Protein 8OXD (pdb70)

Secondary structure (DSSP, 8-state):
--GGGEEE--SS-BTTEEEEEESSSS-B-HHHHHHHHHHTT-EEPPHHHHHHHHHTT---SS-EEETTTEEEEEESS-BTTBSTT--EEEEE---TTS-BEEEEE-TT--SSBTTB---

Foldseek 3Di:
DDQVQKDWDDPWDALQKTKMFGNDPFTAFQVRLQVNQVVVVWGFAALVSLQNSVVVVDFDQWWADHPVQWTWGAADAFDCSRLNGDHGTDTDHDPSRHGTITMTGGPPDDDRINVDDDD

Structure (mmCIF, N/CA/C/O backbone):
data_8OXD
#
_entry.id   8OXD
#
_cell.length_a   39.590
_cell.length_b   53.260
_cell.length_c   53.740
_cell.angle_alpha   90.000
_cell.angle_beta   90.000
_cell.angle_gamma   90.000
#
_symmetry.space_group_name_H-M   'P 21 21 21'
#
loop_
_entity.id
_entity.type
_entity.pdbx_description
1 polymer 'Lymphatic vessel endothelial hyaluronic acid receptor 1'
2 branched '2-acetamido-2-deoxy-beta-D-glucopyranose-(1-4)-beta-D-glucopyranuronic acid-(1-3)-2-acetamido-2-deoxy-beta-D-glucopyranose-(1-4)-beta-D-glucopyranuronic acid-(1-3)-2-acetamido-2-deoxy-beta-D-glucopyranose-(1-4)-beta-D-glucopyranuronic acid'
3 non-polymer 2-acetamido-2-deoxy-beta-D-glucopyranose
4 water water
#
loop_
_atom_site.group_PDB
_atom_site.id
_atom_site.type_symbol
_atom_site.label_atom_id
_atom_site.label_alt_id
_atom_site.label_comp_id
_atom_site.label_asym_id
_atom_site.label_entity_id
_atom_site.label_seq_id
_atom_site.pdbx_PDB_ins_code
_atom_site.Cartn_x
_atom_site.Cartn_y
_atom_site.Cartn_z
_atom_site.occupancy
_atom_site.B_iso_or_equiv
_atom_site.auth_seq_id
_atom_site.auth_comp_id
_atom_site.auth_asym_id
_atom_site.auth_atom_id
_atom_site.pdbx_PDB_model_num
ATOM 1 N N . LEU A 1 25 ? -7.22600 1.81400 -15.52400 1.000 39.19698 25 LEU A N 1
ATOM 2 C CA . LEU A 1 25 ? -6.88700 2.26700 -14.18100 1.000 37.75287 25 LEU A CA 1
ATOM 3 C C . LEU A 1 25 ? -6.73400 3.78200 -14.15800 1.000 38.87107 25 LEU A C 1
ATOM 4 O O . LEU A 1 25 ? -6.06200 4.36200 -15.01300 1.000 39.66822 25 LEU A O 1
ATOM 9 N N . ARG A 1 26 ? -7.36600 4.42200 -13.18000 1.000 39.79324 26 ARG A N 1
ATOM 10 C CA . ARG A 1 26 ? -7.32400 5.86800 -13.02700 1.000 41.04053 26 ARG A CA 1
ATOM 11 C C . ARG A 1 26 ? -6.52500 6.22500 -11.78400 1.000 39.49811 26 ARG A C 1
ATOM 12 O O . ARG A 1 26 ? -6.57600 5.51400 -10.77500 1.000 38.29484 26 ARG A O 1
ATOM 20 N N . ALA A 1 27 ? -5.78600 7.33100 -11.86600 1.000 39.62951 27 ALA A N 1
ATOM 21 C CA . ALA A 1 27 ? -4.95200 7.74800 -10.74500 1.000 38.71277 27 ALA A CA 1
ATOM 22 C C . ALA A 1 27 ? -5.78100 7.97900 -9.48800 1.000 37.65765 27 ALA A C 1
ATOM 23 O O . ALA A 1 27 ? -5.34100 7.65800 -8.37700 1.000 35.50167 27 ALA A O 1
ATOM 25 N N . GLU A 1 28 ? -6.98900 8.52500 -9.64000 1.000 38.62943 28 GLU A N 1
ATOM 26 C CA . GLU A 1 28 ? -7.79200 8.84700 -8.46500 1.000 39.61144 28 GLU A CA 1
ATOM 27 C C . GLU A 1 28 ? -8.24400 7.61800 -7.68400 1.000 35.34342 28 GLU A C 1
ATOM 28 O O . GLU A 1 28 ? -8.70300 7.75200 -6.54500 1.000 33.46627 28 GLU A O 1
ATOM 34 N N . GLU A 1 29 ? -8.11000 6.42500 -8.24200 1.000 32.20695 29 GLU A N 1
ATOM 35 C CA . GLU A 1 29 ? -8.50800 5.23800 -7.50700 1.000 32.64213 29 GLU A CA 1
ATOM 36 C C . GLU A 1 29 ? -7.36000 4.59400 -6.74800 1.000 27.67875 29 GLU A C 1
ATOM 37 O O . GLU A 1 29 ? -7.51900 3.48800 -6.22300 1.000 26.50198 29 GLU A O 1
ATOM 43 N N . LEU A 1 30 ? -6.23200 5.29100 -6.63000 1.000 24.12379 30 LEU A N 1
ATOM 44 C CA . LEU A 1 30 ? -5.04600 4.80100 -5.94600 1.000 22.78388 30 LEU A CA 1
ATOM 45 C C . LEU A 1 30 ? -4.92600 5.36700 -4.53800 1.000 22.42331 30 LEU A C 1
ATOM 46 O O . LEU A 1 30 ? -5.31600 6.50400 -4.26600 1.000 24.19462 30 LEU A O 1
ATOM 51 N N . SER A 1 31 ? -4.36000 4.56800 -3.64600 1.000 22.48227 31 SER A N 1
ATOM 52 C CA . SER A 1 31 ? -4.01000 5.01700 -2.31200 1.000 23.56085 31 SER A CA 1
ATOM 53 C C . SER A 1 31 ? -2.50400 4.88500 -2.16600 1.000 22.75908 31 SER A C 1
ATOM 54 O O . SER A 1 31 ? -1.94400 3.83300 -2.47000 1.000 22.24975 31 SER A O 1
ATOM 57 N N . ILE A 1 32 ? -1.84600 5.94200 -1.71000 1.000 22.17286 32 ILE A N 1
ATOM 58 C CA . ILE A 1 32 ? -0.42300 5.90100 -1.38500 1.000 23.54358 32 ILE A CA 1
ATOM 59 C C . ILE A 1 32 ? -0.28300 5.62500 0.10100 1.000 24.11469 32 ILE A C 1
ATOM 60 O O . ILE A 1 32 ? -0.73600 6.41300 0.93600 1.000 26.58357 32 ILE A O 1
ATOM 65 N N . GLN A 1 33 ? 0.35000 4.51200 0.45200 1.000 26.00929 33 GLN A N 1
ATOM 66 C CA . GLN A 1 33 ? 0.15500 4.02000 1.79500 1.000 30.63403 33 GLN A CA 1
ATOM 67 C C . GLN A 1 33 ? 1.44700 4.18200 2.60900 1.000 29.62200 33 GLN A C 1
ATOM 68 O O . GLN A 1 33 ? 1.45000 3.94100 3.82100 1.000 31.13746 33 GLN A O 1
ATOM 74 N N . VAL A 1 34 ? 2.51100 4.69500 1.97600 1.000 26.82114 34 VAL A N 1
ATOM 75 C CA . VAL A 1 34 ? 3.74400 5.12000 2.64700 1.000 26.79478 34 VAL A CA 1
ATOM 76 C C . VAL A 1 34 ? 4.07500 6.53000 2.17300 1.000 28.57224 34 VAL A C 1
ATOM 77 O O . VAL A 1 34 ? 4.46000 6.72800 1.01100 1.000 27.87832 34 VAL A O 1
ATOM 81 N N . SER A 1 35 ? 3.95900 7.50300 3.07300 1.000 29.47836 35 SER A N 1
ATOM 82 C CA . SER A 1 35 ? 4.26500 8.88500 2.73000 1.000 31.83438 35 SER A CA 1
ATOM 83 C C . SER A 1 35 ? 5.74100 9.21900 2.88100 1.000 31.59228 35 SER A C 1
ATOM 84 O O . SER A 1 35 ? 6.25500 10.06500 2.14000 1.000 33.31074 35 SER A O 1
ATOM 87 N N . CYS A 1 36 ? 6.43300 8.58800 3.82400 1.000 28.77697 36 CYS A N 1
ATOM 88 C CA . CYS A 1 36 ? 7.85900 8.81400 4.03300 1.000 28.30829 36 CYS A CA 1
ATOM 89 C C . CYS A 1 36 ? 8.57000 7.64600 3.36900 1.000 26.29984 36 CYS A C 1
ATOM 90 O O . CYS A 1 36 ? 8.69100 6.56400 3.95000 1.000 27.44668 36 CYS A O 1
ATOM 93 N N . ARG A 1 37 ? 9.03200 7.86600 2.14400 1.000 23.70215 37 ARG A N 1
ATOM 94 C CA . ARG A 1 37 ? 9.62600 6.79000 1.36700 1.000 22.57276 37 ARG A CA 1
ATOM 95 C C . ARG A 1 37 ? 10.98800 6.41200 1.92700 1.000 20.50399 37 ARG A C 1
ATOM 96 O O . ARG A 1 37 ? 11.78500 7.28000 2.31400 1.000 21.24219 37 ARG A O 1
ATOM 104 N N . ILE A 1 38 ? 11.23200 5.09800 1.98200 1.000 20.35508 38 ILE A N 1
ATOM 105 C CA . ILE A 1 38 ? 12.45600 4.53100 2.53800 1.000 18.65302 38 ILE A CA 1
ATOM 106 C C . ILE A 1 38 ? 13.28900 4.00000 1.37900 1.000 17.92090 38 ILE A C 1
ATOM 107 O O . ILE A 1 38 ? 12.84800 3.10300 0.65000 1.000 19.10560 38 ILE A O 1
ATOM 112 N N . MET A 1 39 ? 14.50200 4.53000 1.21900 1.000 19.55677 39 MET A N 1
ATOM 113 C CA . MET A 1 39 ? 15.28000 4.21700 0.02100 1.000 20.23713 39 MET A CA 1
ATOM 114 C C . MET A 1 39 ? 14.46700 4.25700 -1.25900 1.000 19.81491 39 MET A C 1
ATOM 115 O O . MET A 1 39 ? 14.58400 3.38100 -2.11500 1.000 19.44588 39 MET A O 1
ATOM 120 N N . GLY A 1 40 ? 13.65400 5.30200 -1.40600 1.000 19.13299 40 GLY A N 1
ATOM 121 C CA . GLY A 1 40 ? 12.88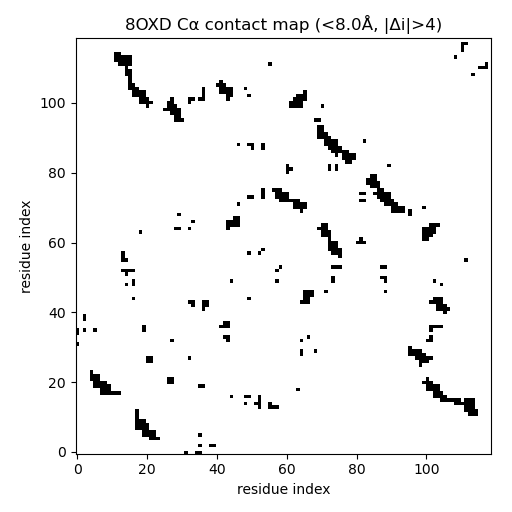400 5.50000 -2.61100 1.000 19.24628 40 GLY A CA 1
ATOM 122 C C . GLY A 1 40 ? 11.60400 4.69800 -2.72200 1.000 18.71481 40 GLY A C 1
ATOM 123 O O . GLY A 1 40 ? 10.89600 4.83900 -3.72600 1.000 20.26020 40 GLY A O 1
ATOM 124 N N . ILE A 1 41 ? 11.28000 3.85900 -1.74100 1.000 17.45887 41 ILE A N 1
ATOM 125 C CA . ILE A 1 41 ? 10.20400 2.88300 -1.88400 1.000 16.91572 41 ILE A CA 1
ATOM 126 C C . ILE A 1 41 ? 8.93200 3.37800 -1.21400 1.000 16.68504 41 ILE A C 1
ATOM 127 O O . ILE A 1 41 ? 8.95400 3.85100 -0.07000 1.000 17.14848 41 ILE A O 1
ATOM 132 N N . THR A 1 42 ? 7.81100 3.21200 -1.90600 1.000 16.18495 42 THR A N 1
ATOM 133 C CA . THR A 1 42 ? 6.49100 3.38200 -1.31300 1.000 16.79890 42 THR A CA 1
ATOM 134 C C . THR A 1 42 ? 5.65100 2.15000 -1.63600 1.000 17.90299 42 THR A C 1
ATOM 135 O O . THR A 1 42 ? 6.03800 1.30900 -2.44600 1.000 18.77106 42 THR A O 1
ATOM 139 N N . LEU A 1 43 ? 4.53100 2.03300 -0.93900 1.000 16.88289 43 LEU A N 1
ATOM 140 C CA . LEU A 1 43 ? 3.55100 0.98800 -1.18400 1.000 16.74515 43 LEU A CA 1
ATOM 141 C C . LEU A 1 43 ? 2.27500 1.66800 -1.65700 1.000 16.15153 43 LEU A C 1
ATOM 142 O O . LEU A 1 43 ? 1.79200 2.59700 -1.00600 1.000 17.16657 43 LEU A O 1
ATOM 147 N N . VAL A 1 44 ? 1.75800 1.22700 -2.80200 1.000 15.81670 44 VAL A N 1
ATOM 148 C CA . VAL A 1 44 ? 0.56700 1.78800 -3.41900 1.000 16.38018 44 VAL A CA 1
ATOM 149 C C . VAL A 1 44 ? -0.47600 0.69300 -3.51700 1.000 17.14934 44 VAL A C 1
ATOM 150 O O . VAL A 1 44 ? -0.16800 -0.46600 -3.82400 1.000 15.95510 44 VAL A O 1
ATOM 154 N N . SER A 1 45 ? -1.71300 1.06300 -3.23400 1.000 18.05636 45 SER A N 1
ATOM 155 C CA . SER A 1 45 ? -2.81300 0.11400 -3.27500 1.000 20.12777 45 SER A CA 1
ATOM 156 C C . SER A 1 45 ? -3.99500 0.83300 -3.88400 1.000 20.17440 45 SER A C 1
ATOM 157 O O . SER A 1 45 ? -3.94100 2.01700 -4.24800 1.000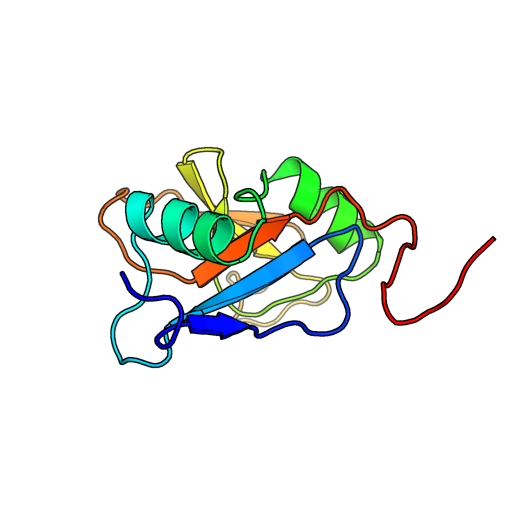 21.32293 45 SER A O 1
ATOM 160 N N . LYS A 1 46 ? -5.09500 0.09700 -3.93800 1.000 21.20276 46 LYS A N 1
ATOM 161 C CA . LYS A 1 46 ? -6.24100 0.64800 -4.60400 1.000 25.38369 46 LYS A CA 1
ATOM 162 C C . LYS A 1 46 ? -7.37300 0.88100 -3.60800 1.000 27.35645 46 LYS A C 1
ATOM 163 O O . LYS A 1 46 ? -7.54200 0.14100 -2.63600 1.000 25.42645 46 LYS A O 1
ATOM 169 N N . LYS A 1 47 ? -8.05800 2.02000 -3.76600 1.000 30.74662 47 LYS A N 1
ATOM 170 C CA . LYS A 1 47 ? -9.03000 2.39400 -2.74500 1.000 35.74461 47 LYS A CA 1
ATOM 171 C C . LYS A 1 47 ? -10.22200 1.45700 -2.73600 1.000 37.94810 47 LYS A C 1
ATOM 172 O O . LYS A 1 47 ? -10.93700 1.40700 -1.73500 1.000 41.94537 47 LYS A O 1
ATOM 178 N N . ALA A 1 48 ? -10.41400 0.68100 -3.80300 1.000 40.55194 48 ALA A N 1
ATOM 179 C CA . ALA A 1 48 ? -11.58300 -0.17700 -3.97000 1.000 43.96905 48 ALA A CA 1
ATOM 180 C C . ALA A 1 48 ? -11.39800 -1.52500 -3.27200 1.000 46.14818 48 ALA A C 1
ATOM 181 O O . ALA A 1 48 ? -10.42900 -1.76400 -2.54400 1.000 46.49789 48 ALA A O 1
ATOM 183 N N . ASN A 1 49 ? -12.34300 -2.43700 -3.50900 1.000 47.38525 49 ASN A N 1
ATOM 184 C CA . ASN A 1 49 ? -12.26600 -3.76700 -2.92400 1.000 49.45559 49 ASN A CA 1
ATOM 185 C C . ASN A 1 49 ? -11.41600 -4.73100 -3.74100 1.000 47.51338 49 ASN A C 1
ATOM 186 O O . ASN A 1 49 ? -10.96600 -5.74200 -3.19200 1.000 49.94527 49 ASN A O 1
ATOM 191 N N . GLN A 1 50 ? -11.16800 -4.45500 -5.02100 1.000 43.37408 50 GLN A N 1
ATOM 192 C CA . GLN A 1 50 ? -10.09500 -5.16900 -5.70700 1.000 40.05508 50 GLN A CA 1
ATOM 193 C C . GLN A 1 50 ? -8.79600 -4.39400 -5.81300 1.000 30.32880 50 GLN A C 1
ATOM 194 O O . GLN A 1 50 ? -8.78100 -3.17800 -6.01400 1.000 28.80333 50 GLN A O 1
ATOM 200 N N . GLN A 1 51 ? -7.70400 -5.14100 -5.70500 1.000 23.47701 51 GLN A N 1
ATOM 201 C CA . GLN A 1 51 ? -6.36400 -4.58500 -5.77500 1.000 19.12120 51 GLN A CA 1
ATOM 202 C C . GLN A 1 51 ? -5.79900 -4.74300 -7.17500 1.000 18.19787 51 GLN A C 1
ATOM 203 O O . GLN A 1 51 ? -6.55800 -4.73100 -8.14800 1.000 19.61308 51 GLN A O 1
ATOM 209 N N . LEU A 1 52 ? -4.48400 -4.84900 -7.29500 1.000 16.10164 52 LEU A N 1
ATOM 210 C CA . LEU A 1 52 ? -3.79600 -4.63400 -8.55900 1.000 15.37679 52 LEU A CA 1
ATOM 211 C C . LEU A 1 52 ? -3.17900 -5.93500 -9.04400 1.000 14.14513 52 LEU A C 1
ATOM 212 O O . LEU A 1 52 ? -2.37700 -6.53400 -8.33200 1.000 14.50522 52 LEU A O 1
ATOM 217 N N . ASN A 1 53 ? -3.52700 -6.34600 -10.26300 1.000 14.45909 53 ASN A N 1
ATOM 218 C CA . ASN A 1 53 ? -2.76300 -7.41500 -10.89800 1.000 14.68094 53 ASN A CA 1
ATOM 219 C C . ASN A 1 53 ? -1.41200 -6.86500 -11.35700 1.000 14.17141 53 ASN A C 1
ATOM 220 O O . ASN A 1 53 ? -1.11900 -5.68700 -11.17400 1.000 13.76263 53 ASN A O 1
ATOM 225 N N . PHE A 1 54 ? -0.55900 -7.70700 -11.93800 1.000 14.22906 54 PHE A N 1
ATOM 226 C CA . PHE A 1 54 ? 0.79900 -7.26700 -12.26300 1.000 14.07129 54 PHE A CA 1
ATOM 227 C C . PHE A 1 54 ? 0.79000 -6.07300 -13.21700 1.000 14.16945 54 PHE A C 1
ATOM 228 O O . PHE A 1 54 ? 1.53200 -5.09900 -13.02300 1.000 15.36244 54 PHE A O 1
ATOM 236 N N . THR A 1 55 ? -0.00700 -6.15800 -14.28300 1.000 16.30221 55 THR A N 1
ATOM 237 C CA . THR A 1 55 ? -0.08700 -5.08000 -15.26200 1.000 19.62600 55 THR A CA 1
ATOM 238 C C . THR A 1 55 ? -0.57600 -3.80800 -14.59500 1.000 17.61485 55 THR A C 1
ATOM 239 O O . THR A 1 55 ? -0.04000 -2.70900 -14.82700 1.000 16.69227 55 THR A O 1
ATOM 243 N N . GLU A 1 56 ? -1.61300 -3.93100 -13.77100 1.000 16.73659 56 GLU A N 1
ATOM 244 C CA . GLU A 1 56 ? -2.17200 -2.77300 -13.07900 1.000 16.54795 56 GLU A CA 1
ATOM 245 C C . GLU A 1 56 ? -1.18800 -2.18800 -12.07400 1.000 15.58643 56 GLU A C 1
ATOM 246 O O . GLU A 1 56 ? -1.17600 -0.96600 -11.86400 1.000 15.61080 56 GLU A O 1
ATOM 252 N N . ALA A 1 57 ? -0.37800 -3.02700 -11.42600 1.000 14.89135 57 ALA A N 1
ATOM 253 C CA . ALA A 1 57 ? 0.61000 -2.52400 -10.47600 1.000 13.89103 57 ALA A CA 1
ATOM 254 C C . ALA A 1 57 ? 1.63700 -1.65600 -11.18200 1.000 14.39427 57 ALA A C 1
ATOM 255 O O . ALA A 1 57 ? 1.99400 -0.57000 -10.69900 1.000 14.48291 57 ALA A O 1
ATOM 257 N N . LYS A 1 58 ? 2.11900 -2.10800 -12.34300 1.000 14.18001 58 LYS A N 1
ATOM 258 C CA . LYS A 1 58 ? 3.03700 -1.27500 -13.11100 1.000 14.53070 58 LYS A CA 1
ATOM 259 C C . LYS A 1 58 ? 2.36200 0.03800 -13.48700 1.000 15.47216 58 LYS A C 1
ATOM 260 O O . LYS A 1 58 ? 2.96700 1.11400 -13.36100 1.000 16.70314 58 LYS A O 1
ATOM 266 N N . GLU A 1 59 ? 1.10000 -0.02600 -13.91600 1.000 15.64100 59 GLU A N 1
ATOM 267 C CA . GLU A 1 59 ? 0.38100 1.18100 -14.31300 1.000 17.16914 59 GLU A CA 1
ATOM 268 C C . GLU A 1 59 ? 0.19200 2.11800 -13.13100 1.000 16.26625 59 GLU A C 1
ATOM 269 O O . GLU A 1 59 ? 0.32600 3.33700 -13.27400 1.000 16.63356 59 GLU A O 1
ATOM 275 N N . ALA A 1 60 ? -0.11400 1.57500 -11.95400 1.000 15.36878 60 ALA A N 1
ATOM 276 C CA . ALA A 1 60 ? -0.28400 2.42100 -10.77700 1.000 15.38454 60 ALA A CA 1
ATOM 277 C C . ALA A 1 60 ? 0.97500 3.22900 -10.50400 1.000 16.01366 60 ALA A C 1
ATOM 278 O O . ALA A 1 60 ? 0.91600 4.44100 -10.27500 1.000 16.90483 60 ALA A O 1
ATOM 280 N N . CYS A 1 61 ? 2.13600 2.57600 -10.51300 1.000 15.86981 61 CYS A N 1
ATOM 281 C CA . CYS A 1 61 ? 3.37000 3.32700 -10.29000 1.000 16.03415 61 CYS A CA 1
ATOM 282 C C . CYS A 1 61 ? 3.59700 4.33800 -11.40500 1.000 16.77445 61 CYS A C 1
ATOM 283 O O . CYS A 1 61 ? 3.90000 5.50200 -11.13900 1.000 16.32077 61 CYS A O 1
ATOM 286 N N . ARG A 1 62 ? 3.38600 3.93100 -12.65900 1.000 16.95364 62 ARG A N 1
ATOM 287 C CA . ARG A 1 62 ? 3.59200 4.83900 -13.78100 1.000 17.23265 62 ARG A CA 1
ATOM 288 C C . ARG A 1 62 ? 2.73100 6.09000 -13.65400 1.000 16.94669 62 ARG A C 1
ATOM 289 O O . ARG A 1 62 ? 3.18900 7.20500 -13.94000 1.000 17.01298 62 ARG A O 1
ATOM 297 N N . LEU A 1 63 ? 1.46900 5.93300 -13.25100 1.000 16.37900 63 LEU A N 1
ATOM 298 C CA . LEU A 1 63 ? 0.59100 7.09100 -13.13600 1.000 17.58488 63 LEU A CA 1
ATOM 299 C C . LEU A 1 63 ? 1.11000 8.07000 -12.09600 1.000 17.49585 63 LEU A C 1
ATOM 300 O O . LEU A 1 63 ? 0.85500 9.26700 -12.19300 1.000 18.36711 63 LEU A O 1
ATOM 305 N N . LEU A 1 64 ? 1.85500 7.58000 -11.11100 1.000 17.29034 64 LEU A N 1
ATOM 306 C CA . LEU A 1 64 ? 2.44200 8.41800 -10.07600 1.000 18.19863 64 LEU A CA 1
ATOM 307 C C . LEU A 1 64 ? 3.83700 8.91200 -10.44300 1.000 18.10142 64 LEU A C 1
ATOM 308 O O . LEU A 1 64 ? 4.47300 9.60200 -9.63700 1.000 18.99929 64 LEU A O 1
ATOM 313 N N . GLY A 1 65 ? 4.32800 8.58500 -11.63600 1.000 17.44378 65 GLY A N 1
ATOM 314 C CA . GLY A 1 65 ? 5.66700 9.00500 -12.00600 1.000 18.20138 65 GLY A CA 1
ATOM 315 C C . GLY A 1 65 ? 6.75300 8.15500 -11.39300 1.000 17.44416 65 GLY A C 1
ATOM 316 O O . GLY A 1 65 ? 7.88700 8.62900 -11.21500 1.000 19.18747 65 GLY A O 1
ATOM 317 N N . LEU A 1 66 ? 6.44000 6.91600 -11.05500 1.000 16.93918 66 LEU A N 1
ATOM 318 C CA . LEU A 1 66 ? 7.36700 6.01000 -10.40400 1.000 16.51643 66 LEU A CA 1
ATOM 319 C C . LEU A 1 66 ? 7.46500 4.72800 -11.21600 1.000 17.05596 66 LEU A C 1
ATOM 320 O O . LEU A 1 66 ? 6.58400 4.40500 -12.01200 1.000 18.46640 66 LEU A O 1
ATOM 325 N N . SER A 1 67 ? 8.52000 3.96700 -10.97800 1.000 17.16220 67 SER A N 1
ATOM 326 C CA . SER A 1 67 ? 8.61400 2.63700 -11.55900 1.000 17.54078 67 SER A CA 1
ATOM 327 C C . SER A 1 67 ? 8.15100 1.60200 -10.54700 1.000 16.21347 67 SER A C 1
ATOM 328 O O . SER A 1 67 ? 8.09500 1.85400 -9.34400 1.000 16.79470 67 SER A O 1
ATOM 331 N N . LEU A 1 68 ? 7.80700 0.42000 -11.04200 1.000 16.64190 68 LEU A N 1
ATOM 332 C CA . LEU A 1 68 ? 7.55000 -0.67900 -10.12700 1.000 15.72659 68 LEU A CA 1
ATOM 333 C C . LEU A 1 68 ? 8.88300 -1.15200 -9.56700 1.000 15.91368 68 LEU A C 1
ATOM 334 O O . LEU A 1 68 ? 9.82000 -1.41600 -10.32800 1.000 18.47302 68 LEU A O 1
ATOM 339 N N . ALA A 1 69 ? 8.98100 -1.22500 -8.24000 1.000 14.11736 69 ALA A N 1
ATOM 340 C CA . ALA A 1 69 ? 10.25500 -1.57000 -7.61700 1.000 14.80062 69 ALA A CA 1
ATOM 341 C C . ALA A 1 69 ? 10.62700 -3.00700 -7.93900 1.000 16.43766 69 ALA A C 1
ATOM 342 O O . ALA A 1 69 ? 9.76400 -3.85800 -8.16100 1.000 16.92446 69 ALA A O 1
ATOM 344 N N . GLY A 1 70 ? 11.92700 -3.27100 -7.97100 1.000 15.49819 70 GLY A N 1
ATOM 345 C CA . GLY A 1 70 ? 12.39000 -4.64100 -7.94800 1.000 16.52194 70 GLY A CA 1
ATOM 346 C C . GLY A 1 70 ? 12.53700 -5.15100 -6.53200 1.000 14.76501 70 GLY A C 1
ATOM 347 O O . GLY A 1 70 ? 12.67500 -4.40000 -5.56700 1.000 15.72019 70 GLY A O 1
ATOM 348 N N . LYS A 1 71 ? 12.53600 -6.47600 -6.40600 1.000 14.10690 71 LYS A N 1
ATOM 349 C CA . LYS A 1 71 ? 12.78300 -7.07700 -5.10200 1.000 14.47790 71 LYS A CA 1
ATOM 350 C C . LYS A 1 71 ? 14.06600 -6.55900 -4.46700 1.000 14.46442 71 LYS A C 1
ATOM 351 O O . LYS A 1 71 ? 14.10700 -6.31600 -3.25400 1.000 14.39666 71 LYS A O 1
ATOM 357 N N . ASP A 1 72 ? 15.13200 -6.41300 -5.25900 1.000 14.93533 72 ASP A N 1
ATOM 358 C CA . ASP A 1 72 ? 16.39200 -5.95600 -4.69400 1.000 17.39939 72 ASP A CA 1
ATOM 359 C C . ASP A 1 72 ? 16.23700 -4.56100 -4.10100 1.000 15.95096 72 ASP A C 1
ATOM 360 O O . ASP A 1 72 ? 16.86500 -4.24200 -3.08800 1.000 16.37791 72 ASP A O 1
ATOM 365 N N . GLN A 1 73 ? 15.39400 -3.72200 -4.71000 1.000 15.66820 73 GLN A N 1
ATOM 366 C CA . GLN A 1 73 ? 15.18500 -2.38800 -4.16500 1.000 15.68581 73 GLN A CA 1
ATOM 367 C C . GLN A 1 73 ? 14.38300 -2.43700 -2.87100 1.000 15.12599 73 GLN A C 1
ATOM 368 O O . GLN A 1 73 ? 14.62200 -1.61600 -1.97500 1.000 15.77953 73 GLN A O 1
ATOM 374 N N . VAL A 1 74 ? 13.46000 -3.39500 -2.73300 1.000 14.47474 74 VAL A N 1
ATOM 375 C CA . VAL A 1 74 ? 12.75900 -3.54900 -1.46400 1.000 15.05969 74 VAL A CA 1
ATOM 376 C C . VAL A 1 74 ? 13.70500 -4.04700 -0.37600 1.000 15.15525 74 VAL A C 1
ATOM 377 O O . VAL A 1 74 ? 13.60800 -3.63600 0.78800 1.000 16.02228 74 VAL A O 1
ATOM 381 N N . GLU A 1 75 ? 14.63100 -4.94200 -0.72500 1.000 15.39051 75 GLU A N 1
ATOM 382 C CA . GLU A 1 75 ? 15.63700 -5.36900 0.24900 1.000 14.33397 75 GLU A CA 1
ATOM 383 C C . GLU A 1 75 ? 16.46800 -4.18300 0.72500 1.000 15.44768 75 GLU A C 1
ATOM 384 O O . GLU A 1 75 ? 16.81200 -4.07700 1.91000 1.000 16.04241 75 GLU A O 1
ATOM 390 N N . THR A 1 76 ? 16.86400 -3.31300 -0.19500 1.000 14.88180 76 THR A N 1
ATOM 391 C CA . THR A 1 76 ? 17.60900 -2.13200 0.21400 1.000 16.12388 76 THR A CA 1
ATOM 392 C C . THR A 1 76 ? 16.79400 -1.27800 1.18400 1.000 15.93064 76 THR A C 1
ATOM 393 O O . THR A 1 76 ? 17.33000 -0.79400 2.19200 1.000 17.02169 76 THR A O 1
ATOM 397 N N . ALA A 1 77 ? 15.48800 -1.13900 0.92400 1.000 15.30814 77 ALA A N 1
ATOM 398 C CA . ALA A 1 77 ? 14.62000 -0.40000 1.83500 1.000 15.88363 77 ALA A CA 1
ATOM 399 C C . ALA A 1 77 ? 14.48400 -1.11400 3.17500 1.000 16.09921 77 ALA A C 1
ATOM 400 O O . ALA A 1 77 ? 14.48900 -0.46300 4.23100 1.000 15.70597 77 ALA A O 1
ATOM 402 N N . LEU A 1 78 ? 14.36300 -2.45000 3.15400 1.000 15.42692 78 LEU A N 1
ATOM 403 C CA . LEU A 1 78 ? 14.27700 -3.19800 4.40300 1.000 15.82442 78 LEU A CA 1
ATOM 404 C C . LEU A 1 78 ? 15.51500 -2.96800 5.26200 1.000 16.06186 78 LEU A C 1
ATOM 405 O O . LEU A 1 78 ? 15.42200 -2.88400 6.49200 1.000 16.84877 78 LEU A O 1
ATOM 410 N N . LYS A 1 79 ? 16.69300 -2.88300 4.63200 1.000 16.35016 79 LYS A N 1
ATOM 411 C CA . LYS A 1 79 ? 17.91900 -2.59700 5.36900 1.000 19.37772 79 LYS A CA 1
ATOM 412 C C . LYS A 1 79 ? 17.81100 -1.29400 6.15000 1.000 19.72127 79 LYS A C 1
ATOM 413 O O . LYS A 1 79 ? 18.47300 -1.12800 7.18300 1.000 23.25130 79 LYS A O 1
ATOM 419 N N . ALA A 1 80 ? 17.00000 -0.35600 5.65800 1.000 18.11266 80 ALA A N 1
ATOM 420 C CA . ALA A 1 80 ? 16.71300 0.90000 6.33300 1.000 18.69741 80 ALA A CA 1
ATOM 421 C C . ALA A 1 80 ? 15.42100 0.83900 7.13900 1.000 19.74138 80 ALA A C 1
ATOM 422 O O . ALA A 1 80 ? 14.88600 1.88500 7.52000 1.000 21.61606 80 ALA A O 1
ATOM 424 N N . SER A 1 81 ? 14.91400 -0.36700 7.39900 1.000 19.02410 81 SER A N 1
ATOM 425 C CA . SER A 1 81 ? 13.76800 -0.63100 8.27200 1.000 19.84588 81 SER A CA 1
ATOM 426 C C . SER A 1 81 ? 12.40500 -0.31900 7.65500 1.000 19.88006 81 SER A C 1
ATOM 427 O O . SER A 1 81 ? 11.43900 -0.01000 8.36900 1.000 22.23682 81 SER A O 1
ATOM 430 N N . PHE A 1 82 ? 12.31800 -0.39600 6.33200 1.000 18.22952 82 PHE A N 1
ATOM 431 C CA . PHE A 1 82 ? 11.02800 -0.37100 5.65500 1.000 17.94928 82 PHE A CA 1
ATOM 432 C C . PHE A 1 82 ? 10.28800 -1.67900 5.92600 1.000 17.68328 82 PHE A C 1
ATOM 433 O O . PHE A 1 82 ? 10.81500 -2.76700 5.67500 1.000 17.46240 82 PHE A O 1
ATOM 441 N N . GLU A 1 83 ? 9.06400 -1.57500 6.43900 1.000 18.32031 83 GLU A N 1
ATOM 442 C CA . GLU A 1 83 ? 8.26400 -2.74600 6.77800 1.000 18.44406 83 GLU A CA 1
ATOM 443 C C . GLU A 1 83 ? 6.82200 -2.55400 6.34400 1.000 18.51146 83 GLU A C 1
ATOM 444 O O . GLU A 1 83 ? 6.25700 -1.46500 6.48300 1.000 20.16939 83 GLU A O 1
ATOM 450 N N . THR A 1 84 ? 6.21200 -3.6260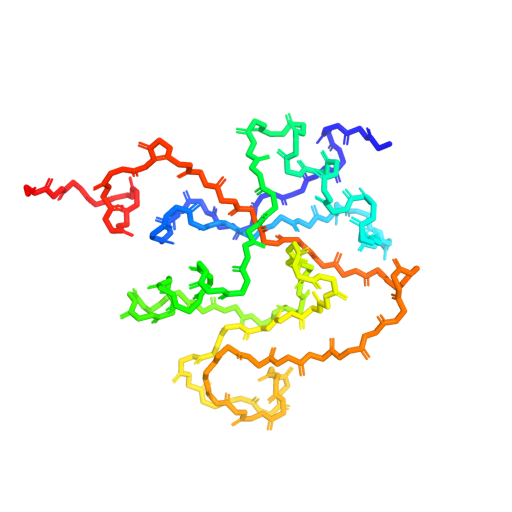0 5.85000 1.000 17.32323 84 THR A N 1
ATOM 451 C CA A THR A 1 84 ? 4.80100 -3.61900 5.49800 0.935 18.70854 84 THR A CA 1
ATOM 452 C CA B THR A 1 84 ? 4.79600 -3.60300 5.52900 0.065 17.25854 84 THR A CA 1
ATOM 453 C C . THR A 1 84 ? 4.14300 -4.90100 5.98900 1.000 17.62233 84 THR A C 1
ATOM 454 O O . THR A 1 84 ? 4.80700 -5.88000 6.32700 1.000 17.29383 84 THR A O 1
ATOM 461 N N . CYS A 1 85 ? 2.81900 -4.88900 6.02200 1.000 17.97136 85 CYS A N 1
ATOM 462 C CA . CYS A 1 85 ? 2.07500 -6.13700 6.16600 1.000 18.65120 85 CYS A CA 1
ATOM 463 C C . CYS A 1 85 ? 1.14000 -6.29500 4.97800 1.000 17.42713 85 CYS A C 1
ATOM 464 O O . CYS A 1 85 ? -0.05100 -6.58400 5.14900 1.000 18.16941 85 CYS A O 1
ATOM 467 N N . SER A 1 86 ? 1.67700 -6.12200 3.77400 1.000 16.42667 86 SER A N 1
ATOM 468 C CA . SER A 1 86 ? 0.93800 -6.32000 2.53600 1.000 16.43169 86 SER A CA 1
ATOM 469 C C . SER A 1 86 ? 1.86300 -6.95600 1.52000 1.000 14.89163 86 SER A C 1
ATOM 470 O O . SER A 1 86 ? 3.00800 -6.52300 1.36100 1.000 16.45848 86 SER A O 1
ATOM 473 N N . TYR A 1 87 ? 1.39700 -8.00900 0.86400 1.000 14.01526 87 TYR A N 1
ATOM 474 C CA . TYR A 1 87 ? 2.09800 -8.46600 -0.31600 1.000 14.13422 87 TYR A CA 1
ATOM 475 C C . TYR A 1 87 ? 1.82700 -7.49000 -1.44800 1.000 14.14058 87 TYR A C 1
ATOM 476 O O . TYR A 1 87 ? 0.71700 -6.97200 -1.59300 1.000 15.42774 87 TYR A O 1
ATOM 485 N N . GLY A 1 88 ? 2.85200 -7.23100 -2.23500 1.000 13.28178 88 GLY A N 1
ATOM 486 C CA . GLY A 1 88 ? 2.72800 -6.31000 -3.34900 1.000 13.95002 88 GLY A CA 1
ATOM 487 C C . GLY A 1 88 ? 3.65500 -6.70400 -4.47700 1.000 12.87096 88 GLY A C 1
ATOM 488 O O . GLY A 1 88 ? 4.71900 -7.30300 -4.26200 1.000 13.23223 88 GLY A O 1
ATOM 489 N N . TRP A 1 89 ? 3.23400 -6.37200 -5.69200 1.000 13.76113 89 TRP A N 1
ATOM 490 C CA . TRP A 1 89 ? 3.98200 -6.69800 -6.89400 1.000 13.09623 89 TRP A CA 1
ATOM 491 C C . TRP A 1 89 ? 5.31600 -5.97000 -6.93400 1.000 14.11277 89 TRP A C 1
ATOM 492 O O . TRP A 1 89 ? 5.43500 -4.80000 -6.53500 1.000 14.56159 89 TRP A O 1
ATOM 503 N N . VAL A 1 90 ? 6.31800 -6.68200 -7.43600 1.000 13.22949 90 VAL A N 1
ATOM 504 C CA . VAL A 1 90 ? 7.59200 -6.10500 -7.83300 1.000 14.15489 90 VAL A CA 1
ATOM 505 C C . VAL A 1 90 ? 7.83200 -6.45000 -9.30100 1.000 15.53134 90 VAL A C 1
ATOM 506 O O . VAL A 1 90 ? 7.23200 -7.37300 -9.86400 1.000 15.50163 90 VAL A O 1
ATOM 510 N N . GLY A 1 91 ? 8.76900 -5.72700 -9.91400 1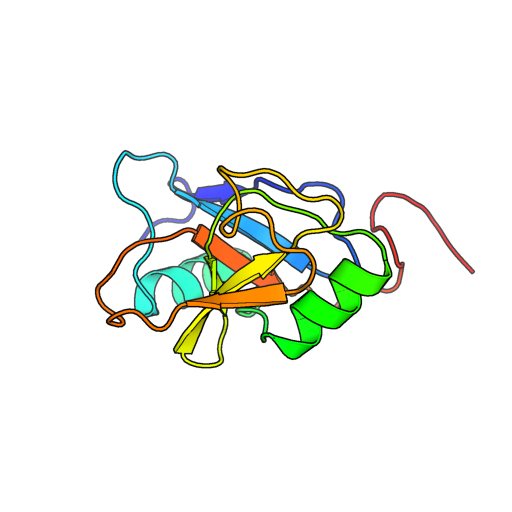.000 15.65951 91 GLY A N 1
ATOM 511 C CA . GLY A 1 91 ? 9.00800 -5.88500 -11.33800 1.000 17.07822 91 GLY A CA 1
ATOM 512 C C . GLY A 1 91 ? 9.51900 -7.25100 -11.74700 1.000 17.83686 91 GLY A C 1
ATOM 513 O O . GLY A 1 91 ? 9.45700 -7.59400 -12.93500 1.000 21.08610 91 GLY A O 1
ATOM 514 N N . ASP A 1 92 ? 10.04000 -8.03300 -10.79800 1.000 16.70850 92 ASP A N 1
ATOM 515 C CA . ASP A 1 92 ? 10.50200 -9.39400 -11.04800 1.000 18.49760 92 ASP A CA 1
ATOM 516 C C . ASP A 1 92 ? 9.36700 -10.34300 -11.41000 1.000 19.96779 92 ASP A C 1
ATOM 517 O O . ASP A 1 92 ? 9.64000 -11.46100 -11.85400 1.000 22.52742 92 ASP A O 1
ATOM 522 N N . GLY A 1 93 ? 8.11300 -9.93600 -11.23300 1.000 18.13237 93 GLY A N 1
ATOM 523 C CA . GLY A 1 93 ? 7.00600 -10.78200 -11.63200 1.000 17.88627 93 GLY A CA 1
ATOM 524 C C . GLY A 1 93 ? 6.48900 -11.70400 -10.55600 1.000 17.09639 93 GLY A C 1
ATOM 525 O O . GLY A 1 93 ? 5.92800 -12.76100 -10.87100 1.000 18.10057 93 GLY A O 1
ATOM 526 N N . PHE A 1 94 ? 6.67600 -11.34200 -9.29100 1.000 16.05000 94 PHE A N 1
ATOM 527 C CA . PHE A 1 94 ? 6.07500 -12.02700 -8.16000 1.000 15.44499 94 PHE A CA 1
ATOM 528 C C . PHE A 1 94 ? 5.73900 -10.95600 -7.12900 1.000 13.81056 94 PHE A C 1
ATOM 529 O O . PHE A 1 94 ? 6.01200 -9.77200 -7.34600 1.000 15.00010 94 PHE A O 1
ATOM 537 N N . VAL A 1 95 ? 5.12900 -11.35600 -6.01400 1.000 13.40875 95 VAL A N 1
ATOM 538 C CA . VAL A 1 95 ? 4.80300 -10.42500 -4.93900 1.000 13.86515 95 VAL A CA 1
ATOM 539 C C . VAL A 1 95 ? 5.72700 -10.66200 -3.75200 1.000 14.22802 95 VAL A C 1
ATOM 540 O O . VAL A 1 95 ? 6.23200 -11.77300 -3.53500 1.000 14.20116 95 VAL A O 1
ATOM 544 N N . VAL A 1 96 ? 5.97600 -9.59000 -2.99100 1.000 13.65585 96 VAL A N 1
ATOM 545 C CA . VAL A 1 96 ? 6.84900 -9.64000 -1.82500 1.000 14.05821 96 VAL A CA 1
ATOM 546 C C . VAL A 1 96 ? 6.18800 -8.92300 -0.66500 1.000 14.02883 96 VAL A C 1
ATOM 547 O O . VAL A 1 96 ? 5.26900 -8.11000 -0.83500 1.000 14.41746 96 VAL A O 1
ATOM 551 N N . ILE A 1 97 ? 6.72500 -9.18300 0.52100 1.000 14.28800 97 ILE A N 1
ATOM 552 C CA . ILE A 1 97 ? 6.37000 -8.48300 1.75200 1.000 13.12554 97 ILE A CA 1
ATOM 553 C C . ILE A 1 97 ? 7.68000 -8.17600 2.46400 1.000 14.19707 97 ILE A C 1
ATOM 554 O O . ILE A 1 97 ? 8.62400 -8.96700 2.39200 1.000 15.29921 97 ILE A O 1
ATOM 559 N N . SER A 1 98 ? 7.77100 -7.01300 3.10500 1.000 14.75292 98 SER A N 1
ATOM 560 C CA . SER A 1 98 ? 9.00200 -6.56200 3.75300 1.000 14.98557 98 SER A CA 1
ATOM 561 C C . SER A 1 98 ? 8.80700 -6.60300 5.26800 1.000 14.82772 98 SER A C 1
ATOM 562 O O . SER A 1 98 ? 8.00100 -5.84200 5.81700 1.000 15.68453 98 SER A O 1
ATOM 565 N N . ARG A 1 99 ? 9.53500 -7.48800 5.94700 1.000 15.82046 99 ARG A N 1
ATOM 566 C CA . ARG A 1 99 ? 9.30900 -7.73700 7.36700 1.000 16.41844 99 ARG A CA 1
ATOM 567 C C . ARG A 1 99 ? 10.56000 -7.48400 8.20200 1.000 18.02701 99 ARG A C 1
ATOM 568 O O . ARG A 1 99 ? 11.61600 -8.06700 7.93900 1.000 17.81657 99 ARG A O 1
ATOM 576 N N . ILE A 1 100 ? 10.40900 -6.65800 9.23700 1.000 19.74567 100 ILE A N 1
ATOM 577 C CA . ILE A 1 100 ? 11.46100 -6.43200 10.22600 1.000 23.00443 100 ILE A CA 1
ATOM 578 C C . ILE A 1 100 ? 11.29100 -7.34100 11.43000 1.000 23.86029 100 ILE A C 1
ATOM 579 O O . ILE A 1 100 ? 12.27500 -7.81800 12.00000 1.000 26.93424 100 ILE A O 1
ATOM 584 N N . SER A 1 101 ? 10.04900 -7.57400 11.85500 1.000 24.78203 101 SER A N 1
ATOM 585 C CA . SER A 1 101 ? 9.80200 -8.30300 13.07900 1.000 27.49082 101 SER A CA 1
ATOM 586 C C . SER A 1 101 ? 8.69700 -9.31000 12.80000 1.000 26.80118 101 SER A C 1
ATOM 587 O O . SER A 1 101 ? 7.74300 -9.00100 12.07300 1.000 27.57243 101 SER A O 1
ATOM 590 N N . PRO A 1 102 ? 8.80200 -10.51100 13.35900 1.000 24.77655 102 PRO A N 1
ATOM 591 C CA . PRO A 1 102 ? 7.85800 -11.58200 13.01000 1.000 24.91824 102 PRO A CA 1
ATOM 592 C C . PRO A 1 102 ? 6.43600 -11.30000 13.47900 1.000 26.61718 102 PRO A C 1
ATOM 593 O O . PRO A 1 102 ? 6.20100 -10.86300 14.60900 1.000 27.69366 102 PRO A O 1
ATOM 597 N N . ASN A 1 103 ? 5.48000 -11.58200 12.59300 1.000 25.72213 103 ASN A N 1
ATOM 598 C CA . ASN A 1 103 ? 4.06900 -11.50400 12.89100 1.000 25.97544 103 ASN A CA 1
ATOM 599 C C . ASN A 1 103 ? 3.41300 -12.63300 12.10800 1.000 25.04059 103 ASN A C 1
ATOM 600 O O . ASN A 1 103 ? 3.60500 -12.71300 10.88800 1.000 23.62832 103 ASN A O 1
ATOM 605 N N . PRO A 1 104 ? 2.63400 -13.50000 12.75800 1.000 26.14010 104 PRO A N 1
ATOM 606 C CA . PRO A 1 104 ? 2.06500 -14.65100 12.03300 1.000 25.20353 104 PRO A CA 1
ATOM 607 C C . PRO A 1 104 ? 1.14500 -14.27900 10.87900 1.000 23.63353 104 PRO A C 1
ATOM 608 O O . PRO A 1 104 ? 0.93700 -15.11300 9.98800 1.000 24.35120 104 PRO A O 1
ATOM 612 N N . LYS A 1 105 ? 0.58800 -13.07100 10.85700 1.000 22.15785 105 LYS A N 1
ATOM 613 C CA . LYS A 1 105 ? -0.31500 -12.65500 9.79000 1.000 20.64641 105 LYS A CA 1
ATOM 614 C C . LYS A 1 105 ? 0.39600 -11.92200 8.66100 1.000 19.10960 105 LYS A C 1
ATOM 615 O O . LYS A 1 105 ? -0.25000 -11.50500 7.69500 1.000 19.44876 105 LYS A O 1
ATOM 621 N N . CYS A 1 106 ? 1.71100 -11.76700 8.74200 1.000 19.45139 106 CYS A N 1
ATOM 622 C CA . CYS A 1 106 ? 2.47100 -10.97700 7.77500 1.000 18.97289 106 CYS A CA 1
ATOM 623 C C . CYS A 1 106 ? 3.66700 -11.79700 7.31500 1.000 19.36992 106 CYS A C 1
ATOM 624 O O . CYS A 1 106 ? 4.70800 -11.80100 7.97800 1.000 21.41145 106 CYS A O 1
ATOM 627 N N . GLY A 1 107 ? 3.54100 -12.47400 6.18200 1.000 18.85668 107 GLY A N 1
ATOM 628 C CA . GLY A 1 107 ? 4.63600 -13.27700 5.67100 1.000 17.81725 107 GLY A CA 1
ATOM 629 C C . GLY A 1 107 ? 4.90200 -14.50600 6.51800 1.000 20.39837 107 GLY A C 1
ATOM 630 O O . GLY A 1 107 ? 6.04400 -14.92900 6.68300 1.000 21.04894 107 GLY A O 1
ATOM 631 N N . LYS A 1 108 ? 3.83500 -15.07400 7.06300 1.000 20.63298 108 LYS A N 1
ATOM 632 C CA . LYS A 1 108 ? 3.92600 -16.27300 7.88800 1.000 23.20921 108 LYS A CA 1
ATOM 633 C C . LYS A 1 108 ? 4.97000 -16.20400 9.00400 1.000 22.64093 108 LYS A C 1
ATOM 634 O O . LYS A 1 108 ? 5.68900 -17.16900 9.24900 1.000 24.79700 108 LYS A O 1
ATOM 640 N N . ASN A 1 109 ? 5.05500 -15.05400 9.66300 1.000 23.03767 109 ASN A N 1
ATOM 641 C CA . ASN A 1 109 ? 5.95700 -14.88100 10.79300 1.000 24.32935 109 ASN A CA 1
ATOM 642 C C . ASN A 1 109 ? 7.42500 -14.72700 10.42100 1.000 24.15274 109 ASN A C 1
ATOM 643 O O . ASN A 1 109 ? 8.27200 -14.78400 11.32000 1.000 27.53435 109 ASN A O 1
ATOM 648 N N . GLY A 1 110 ? 7.75900 -14.54700 9.14800 1.000 22.41853 110 GLY A N 1
ATOM 649 C CA . GLY A 1 110 ? 9.15000 -14.42900 8.76300 1.000 21.93141 110 GLY A CA 1
ATOM 650 C C . GLY A 1 110 ? 9.64200 -13.00000 8.83000 1.000 21.80039 110 GLY A C 1
ATOM 651 O O . GLY A 1 110 ? 8.86800 -12.05700 8.95100 1.000 22.84670 110 GLY A O 1
ATOM 652 N N . VAL A 1 111 ? 10.96500 -12.85100 8.77300 1.000 21.32591 111 VAL A N 1
ATOM 653 C CA . VAL A 1 111 ? 11.57500 -11.54700 8.54500 1.000 21.58608 111 VAL A CA 1
ATOM 654 C C . VAL A 1 111 ? 12.39800 -11.63900 7.26700 1.000 20.33065 111 VAL A C 1
ATOM 655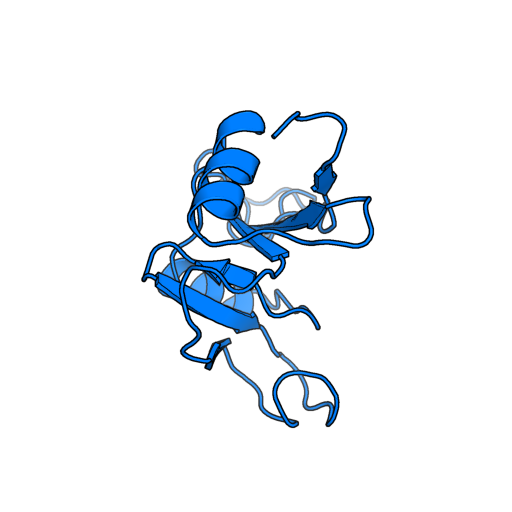 O O . VAL A 1 111 ? 12.87000 -12.71100 6.87300 1.000 20.85618 111 VAL A O 1
ATOM 659 N N . GLY A 1 112 ? 12.57100 -10.50100 6.62400 1.000 19.04510 112 GLY A N 1
ATOM 660 C CA . GLY A 1 112 ? 13.19300 -10.41800 5.32400 1.000 18.68191 112 GLY A CA 1
ATOM 661 C C . GLY A 1 112 ? 12.21100 -9.88600 4.30700 1.000 16.05816 112 GLY A C 1
ATOM 662 O O . GLY A 1 112 ? 11.09600 -9.48000 4.63400 1.000 16.68585 112 GLY A O 1
ATOM 663 N N . VAL A 1 113 ? 12.65500 -9.86000 3.05900 1.000 15.50897 113 VAL A N 1
ATOM 664 C CA . VAL A 1 113 ? 11.76700 -9.59600 1.93200 1.000 15.03741 113 VAL A CA 1
ATOM 665 C C . VAL A 1 113 ? 11.36300 -10.94700 1.37000 1.000 15.41164 113 VAL A C 1
ATOM 666 O O . VAL A 1 113 ? 12.17700 -11.64200 0.74600 1.000 16.49204 113 VAL A O 1
ATOM 670 N N . LEU A 1 114 ? 10.12100 -11.33900 1.62600 1.000 14.81223 114 LEU A N 1
ATOM 671 C CA . LEU A 1 114 ? 9.68500 -12.70300 1.38000 1.000 15.92694 114 LEU A CA 1
ATOM 672 C C . LEU A 1 114 ? 8.91700 -12.75700 0.07000 1.000 15.87849 114 LEU A C 1
ATOM 673 O O . LEU A 1 114 ? 8.12400 -11.86200 -0.23400 1.000 16.79255 114 LEU A O 1
ATOM 678 N N . ILE A 1 115 ? 9.14800 -13.82800 -0.69700 1.000 16.34671 115 ILE A N 1
ATOM 679 C CA . ILE A 1 115 ? 8.64400 -13.97100 -2.05800 1.000 16.53151 115 ILE A CA 1
ATOM 680 C C . ILE A 1 115 ? 7.46200 -14.92800 -2.05300 1.000 16.08173 115 ILE A C 1
ATOM 681 O O . ILE A 1 115 ? 7.50500 -16.00800 -1.44300 1.000 16.97234 115 ILE A O 1
ATOM 686 N N . TRP A 1 116 ? 6.41600 -14.56200 -2.77800 1.000 16.29392 116 TRP A N 1
ATOM 687 C CA . TRP A 1 116 ? 5.28200 -15.45100 -3.00000 1.000 16.42636 116 TRP A CA 1
ATOM 688 C C . TRP A 1 116 ? 5.00800 -15.43600 -4.49600 1.000 16.30862 116 TRP A C 1
ATOM 689 O O . TRP A 1 116 ? 4.73300 -14.37500 -5.06800 1.000 16.16069 116 TRP A O 1
ATOM 700 N N . LYS A 1 117 ? 5.14400 -16.59300 -5.13600 1.000 18.47365 117 LYS A N 1
ATOM 701 C CA . LYS A 1 117 ? 4.93400 -16.71100 -6.57300 1.000 19.31161 117 LYS A CA 1
ATOM 702 C C . LYS A 1 117 ? 3.45100 -16.91600 -6.84600 1.000 18.58029 117 LYS A C 1
ATOM 703 O O . LYS A 1 117 ? 2.85900 -17.91400 -6.42000 1.000 21.51705 117 LYS A O 1
ATOM 709 N N . VAL A 1 118 ? 2.84900 -15.96000 -7.54400 1.000 17.18174 118 VAL A N 1
ATOM 710 C CA . VAL A 1 118 ? 1.40900 -15.96800 -7.78700 1.000 16.90364 118 VAL A CA 1
ATOM 711 C C . VAL A 1 118 ? 1.16900 -15.72000 -9.26800 1.000 16.73197 118 VAL A C 1
ATOM 712 O O . VAL A 1 118 ? 2.03500 -15.18000 -9.97800 1.000 17.09146 118 VAL A O 1
ATOM 716 N N . PRO A 1 119 ? -0.01500 -16.06500 -9.75800 1.000 16.73002 119 PRO A N 1
ATOM 717 C CA . PRO A 1 119 ? -0.34700 -15.76300 -11.15300 1.000 16.36176 119 PRO A CA 1
ATOM 718 C C . PRO A 1 119 ? -0.36500 -14.25900 -11.32100 1.000 14.77977 119 PRO A C 1
ATOM 719 O O . PRO A 1 119 ? -0.77600 -13.52900 -10.41800 1.000 15.13839 119 PRO A O 1
ATOM 723 N N . VAL A 1 120 ? 0.09100 -13.79600 -12.48400 1.000 15.49988 120 VAL A N 1
ATOM 724 C CA . VAL A 1 120 ? 0.11400 -12.36400 -12.73800 1.000 14.68150 120 VAL A CA 1
ATOM 725 C C . VAL A 1 120 ? -1.28100 -11.75900 -12.76600 1.000 15.70653 120 VAL A C 1
ATOM 726 O O . VAL A 1 120 ? -1.41900 -10.53400 -12.70600 1.000 16.19554 120 VAL A O 1
ATOM 730 N N . SER A 1 121 ? -2.32300 -12.58000 -12.85800 1.000 16.58329 121 SER A N 1
ATOM 731 C CA . SER A 1 121 ? -3.69000 -12.09400 -12.75200 1.000 17.14431 121 SER A CA 1
ATOM 732 C C . SER A 1 121 ? -4.12900 -11.85700 -11.31000 1.000 16.41914 121 SER A C 1
ATOM 733 O O . SER A 1 121 ? -5.19000 -11.25300 -11.09200 1.000 17.20362 121 SER A O 1
ATOM 736 N N . ARG A 1 122 ? -3.36100 -12.30100 -10.32100 1.000 15.37653 122 ARG A N 1
ATOM 737 C CA . ARG A 1 122 ? -3.77800 -12.15200 -8.93200 1.000 15.02750 122 ARG A CA 1
ATOM 738 C C . ARG A 1 122 ? -3.54900 -10.71500 -8.45100 1.000 15.16775 122 ARG A C 1
ATOM 739 O O . ARG A 1 122 ? -2.53600 -10.08500 -8.78000 1.000 15.67442 122 ARG A O 1
ATOM 747 N N . GLN A 1 123 ? -4.48300 -10.19400 -7.65300 1.000 15.24813 123 GLN A N 1
ATOM 748 C CA . GLN A 1 123 ? -4.44300 -8.78300 -7.27100 1.000 15.53875 123 GLN A CA 1
ATOM 749 C C . GLN A 1 123 ? -3.83600 -8.57500 -5.89400 1.000 15.43516 123 GLN A C 1
ATOM 750 O O . GLN A 1 123 ? -4.23500 -9.21900 -4.91800 1.000 17.25170 123 GLN A O 1
ATOM 756 N N . PHE A 1 124 ? -2.90500 -7.62900 -5.81700 1.000 14.75774 124 PHE A N 1
ATOM 757 C CA . PHE A 1 124 ? -2.19100 -7.27700 -4.59800 1.000 14.86758 124 PHE A CA 1
ATOM 758 C C . PHE A 1 124 ? -1.86900 -5.78900 -4.67000 1.000 14.79129 124 PHE A C 1
ATOM 759 O O . PHE A 1 124 ? -2.30600 -5.09000 -5.58900 1.000 15.39331 124 PHE A O 1
ATOM 767 N N . ALA A 1 125 ? -1.09600 -5.30300 -3.69400 1.000 14.83400 125 ALA A N 1
ATOM 768 C CA . ALA A 1 125 ? -0.58300 -3.94000 -3.69900 1.000 15.63752 125 ALA A CA 1
ATOM 769 C C . ALA A 1 125 ? 0.57600 -3.85800 -4.68300 1.000 14.62239 125 ALA A C 1
ATOM 770 O O . ALA A 1 125 ? 0.89200 -4.81600 -5.39400 1.000 14.57290 125 ALA A O 1
ATOM 772 N N . ALA A 1 126 ? 1.23500 -2.70500 -4.72600 1.000 13.80287 126 ALA A N 1
ATOM 773 C CA . ALA A 1 126 ? 2.37800 -2.48300 -5.59400 1.000 13.94469 126 ALA A CA 1
ATOM 774 C C . ALA A 1 126 ? 3.45900 -1.76500 -4.81100 1.000 13.49330 126 ALA A C 1
ATOM 775 O O . ALA A 1 126 ? 3.17600 -0.79800 -4.10300 1.000 15.25596 126 ALA A O 1
ATOM 777 N N . TYR A 1 127 ? 4.70400 -2.19100 -4.97900 1.000 13.40294 127 TYR A N 1
ATOM 778 C CA . TYR A 1 127 ? 5.84400 -1.44100 -4.46300 1.000 13.34663 127 TYR A CA 1
ATOM 779 C C . TYR A 1 127 ? 6.36800 -0.54900 -5.58000 1.000 13.70106 127 TYR A C 1
ATOM 780 O O . TYR A 1 127 ? 6.73300 -1.04200 -6.65000 1.000 15.52411 127 TYR A O 1
ATOM 789 N N . CYS A 1 128 ? 6.38500 0.75900 -5.34700 1.000 14.57871 128 CYS A N 1
ATOM 790 C CA . CYS A 1 128 ? 6.86100 1.70900 -6.34000 1.000 16.08691 128 CYS A CA 1
ATOM 791 C C . CYS A 1 128 ? 8.17400 2.31200 -5.86900 1.000 15.47915 128 CYS A C 1
ATOM 792 O O . CYS A 1 128 ? 8.42500 2.43500 -4.66900 1.000 17.65374 128 CYS A O 1
ATOM 795 N N . TYR A 1 129 ? 9.00700 2.69500 -6.82400 1.000 16.50329 129 TYR A N 1
ATOM 796 C CA . TYR A 1 129 ? 10.34000 3.19200 -6.52800 1.000 17.27195 129 TYR A CA 1
ATOM 797 C C . TYR A 1 129 ? 10.50100 4.57800 -7.11900 1.000 18.57802 129 TYR A C 1
ATOM 798 O O . TYR A 1 129 ? 10.15400 4.79900 -8.28300 1.000 18.66488 129 TYR A O 1
ATOM 807 N N . ASN A 1 130 ? 11.02800 5.49600 -6.31800 1.000 19.92007 130 ASN A N 1
ATOM 808 C CA . ASN A 1 130 ? 11.23700 6.88600 -6.73300 1.000 24.24794 130 ASN A CA 1
ATOM 809 C C . ASN A 1 130 ? 12.74100 7.12500 -6.79700 1.000 24.77557 130 ASN A C 1
ATOM 810 O O . ASN A 1 130 ? 13.39700 7.29000 -5.76600 1.000 26.04086 130 ASN A O 1
ATOM 815 N N . SER A 1 131 ? 13.28500 7.12900 -8.01100 1.000 25.51402 131 SER A N 1
ATOM 816 C CA . SER A 1 131 ? 14.72900 7.28100 -8.17100 1.000 28.62478 131 SER A CA 1
ATOM 817 C C . SER A 1 131 ? 15.23100 8.65900 -7.75600 1.000 29.76702 131 SER A C 1
ATOM 818 O O . SER A 1 131 ? 16.41300 8.80400 -7.42200 1.000 31.91904 131 SER A O 1
ATOM 821 N N . SER A 1 132 ? 14.37000 9.67300 -7.76400 1.000 30.70249 132 SER A N 1
ATOM 822 C CA . SER A 1 132 ? 14.82000 11.01000 -7.40300 1.000 33.04246 132 SER A CA 1
ATOM 823 C C . SER A 1 132 ? 15.12800 11.15100 -5.91500 1.000 34.18658 132 SER A C 1
ATOM 824 O O . SER A 1 132 ? 15.85600 12.07100 -5.53100 1.000 36.59311 132 SER A O 1
ATOM 827 N N . ASP A 1 133 ? 14.62700 10.25800 -5.07000 1.000 33.77949 133 ASP A N 1
ATOM 828 C CA . ASP A 1 133 ? 14.94800 10.34500 -3.65300 1.000 33.28750 133 ASP A CA 1
ATOM 829 C C . ASP A 1 133 ? 16.44500 10.15600 -3.44700 1.000 35.36943 133 ASP A C 1
ATOM 830 O O . ASP A 1 133 ? 17.04800 9.22400 -3.98900 1.000 36.60994 133 ASP A O 1
ATOM 835 N N . THR A 1 134 ? 17.04400 11.05300 -2.66800 1.000 37.39667 134 THR A N 1
ATOM 836 C CA . THR A 1 134 ? 18.45100 10.95400 -2.31300 1.000 38.06455 134 THR A CA 1
ATOM 837 C C . TH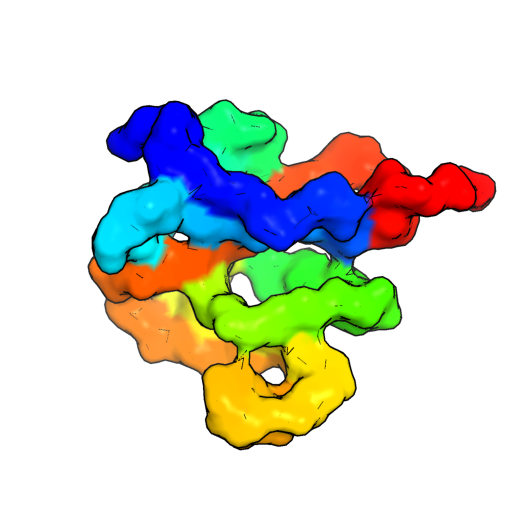R A 1 134 ? 18.68600 10.73300 -0.82800 1.000 36.78834 134 THR A C 1
ATOM 838 O O . THR A 1 134 ? 19.83900 10.54100 -0.42600 1.000 37.60654 134 THR A O 1
ATOM 842 N N . TRP A 1 135 ? 17.63900 10.75600 -0.00800 1.000 34.31858 135 TRP A N 1
ATOM 843 C CA . TRP A 1 135 ? 17.74600 10.52800 1.42300 1.000 32.22622 135 TRP A CA 1
ATOM 844 C C . TRP A 1 135 ? 17.22700 9.14100 1.75900 1.000 28.91275 135 TRP A C 1
ATOM 845 O O . TRP A 1 135 ? 16.36600 8.60500 1.06600 1.000 28.76664 135 TRP A O 1
ATOM 856 N N . THR A 1 136 ? 17.74800 8.58100 2.85000 1.000 26.39124 136 THR A N 1
ATOM 857 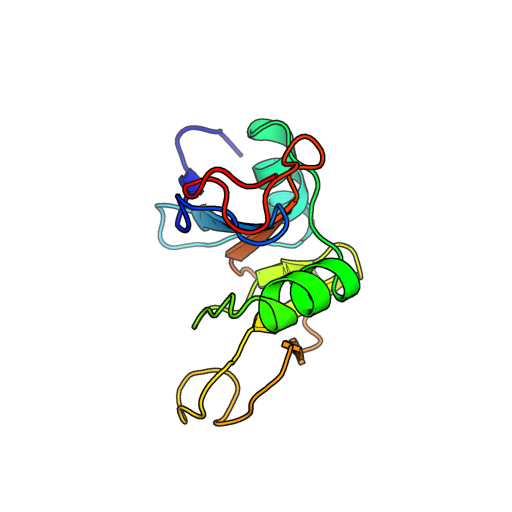C CA . THR A 1 136 ? 17.31100 7.26000 3.28800 1.000 25.19851 136 THR A CA 1
ATOM 858 C C . THR A 1 136 ? 15.82600 7.25700 3.61700 1.000 24.03135 136 THR A C 1
ATOM 859 O O . THR A 1 136 ? 15.11200 6.30700 3.29000 1.000 22.97626 136 THR A O 1
ATOM 863 N N . ASN A 1 137 ? 15.35500 8.30100 4.28900 1.000 24.21942 137 ASN A N 1
ATOM 864 C CA . ASN A 1 137 ? 13.95200 8.48100 4.62900 1.000 24.54158 137 ASN A CA 1
ATOM 865 C C . ASN A 1 137 ? 13.57000 9.84200 4.07400 1.000 25.10032 137 ASN A C 1
ATOM 866 O O . ASN A 1 137 ? 14.12400 10.85700 4.49900 1.000 25.38638 137 ASN A O 1
ATOM 871 N N . SER A 1 138 ? 12.65300 9.86500 3.10400 1.000 25.10087 138 SER A N 1
ATOM 872 C CA . SER A 1 138 ? 12.36600 11.13100 2.42700 1.000 27.03165 138 SER A CA 1
ATOM 873 C C . SER A 1 138 ? 11.83700 12.20800 3.36800 1.000 27.86694 138 SER A C 1
ATOM 874 O O . SER A 1 138 ? 11.78400 13.38000 2.97200 1.000 28.87690 138 SER A O 1
ATOM 877 N N . CYS A 1 139 ? 11.42900 11.84200 4.58300 1.000 29.41810 139 CYS A N 1
ATOM 878 C CA . CYS A 1 139 ? 10.99200 12.79300 5.59600 1.000 32.27789 139 CYS A CA 1
ATOM 879 C C . CYS A 1 139 ? 12.11800 13.23400 6.53100 1.000 32.48997 139 CYS A C 1
ATOM 880 O O . CYS A 1 139 ? 11.85500 13.97800 7.48100 1.000 34.67171 139 CYS A O 1
ATOM 883 N N . ILE A 1 140 ? 13.35500 12.80900 6.28100 1.000 32.25349 140 ILE A N 1
ATOM 884 C CA . ILE A 1 140 ? 14.47600 13.09900 7.17500 1.000 33.16770 140 ILE A CA 1
ATOM 885 C C . ILE A 1 140 ? 15.67100 13.59600 6.36400 1.000 34.97379 140 ILE A C 1
ATOM 886 O O . ILE A 1 140 ? 16.34600 12.79500 5.70100 1.000 33.31462 140 ILE A O 1
ATOM 891 N N . PRO A 1 141 ? 15.95700 14.90100 6.37000 1.000 35.71702 141 PRO A N 1
ATOM 892 C CA . PRO A 1 141 ? 17.11900 15.41400 5.62800 1.000 36.96352 141 PRO A CA 1
ATOM 893 C C . PRO A 1 141 ? 18.41300 14.77600 6.10700 1.000 38.50234 141 PRO A C 1
ATOM 894 O O . PRO A 1 141 ? 18.59700 14.52000 7.30000 1.000 39.57899 141 PRO A O 1
ATOM 898 N N . GLU A 1 142 ? 19.31100 14.50400 5.15700 1.000 40.32156 142 GLU A N 1
ATOM 899 C CA . GLU A 1 142 ? 20.56700 13.83200 5.45300 1.000 41.72299 142 GLU A CA 1
ATOM 900 C C . GLU A 1 142 ? 21.67100 14.39400 4.57100 1.000 40.02299 142 GLU A C 1
ATOM 901 O O . GLU A 1 142 ? 21.42900 14.81400 3.43700 1.000 39.65747 142 GLU A O 1
ATOM 907 N N . ILE A 1 143 ? 22.89000 14.38000 5.10500 1.000 38.20187 143 ILE A N 1
ATOM 908 C CA . ILE A 1 143 ? 24.09000 14.78600 4.37700 1.000 39.24008 143 ILE A CA 1
ATOM 909 C C . ILE A 1 143 ? 24.75400 13.55800 3.74700 1.000 40.50552 143 ILE A C 1
ATOM 910 O O . ILE A 1 143 ? 24.57600 13.28400 2.56100 1.000 42.05157 143 ILE A O 1
#

Sequence (119 aa):
LRAEELSIQVSCRIMGITLVSKKANQQLNFTEAKEACRLLGLSLAGKDQVETALKASFETTCSYGWVGDGFVVISRISPNPKCGKNGVGVLIWKVPVSRQFAAYCYNSSDTWTNSCIPEI

Solvent-accessible surface area: 6524 Å² total; per-residue (Å²): 72,134,50,119,34,13,24,99,102,30,94,48,60,22,72,2,0,3,4,0,15,32,141,53,159,124,50,0,39,37,93,57,0,101,54,0,0,159,66,59,67,31,62,24,0,20,41,107,62,0,63,62,0,28,190,34,74,5,70,12,70,32,41,0,0,0,42,82,26,27,0,0,3,0,18,75,62,78,58,105,187,7,12,191,73,24,80,19,9,43,78,101,153,17,89,86,78,109,65,24,8,0,0,0,56,28,88,84,33,124,89,56,36,25,70,95,100,64,231

InterPro domains:
  IPR000538 Link domain [PF00193] (44-129)
  IPR000538 Link domain [PR01265] (49-61)
  IPR000538 Link domain [PR01265] (77-90)
  IPR000538 Link domain [PR01265] (95-106)
  IPR000538 Link domain [PR01265] (124-133)
  IPR000538 Link domain [PS50963] (40-130)
  IPR000538 Link domain [SM00445] (38-130)
  IPR016186 C-type lectin-like/link domain superfamily [G3DSA:3.10.100.10] (42-133)
  IPR016187 C-type lectin fold [SSF56436] (29-176)
  IPR043210 CD44 antigen-like [PTHR10225] (1-314)

Nearest PDB structures (foldseek):
  8oxd-assembly1_A  TM=1.008E+00  e=2.450E-24  Homo sapiens
  8orx-assembly1_A  TM=9.772E-01  e=5.473E-17  Mus musculus
  2pf5-assembly4_D  TM=9.242E-01  e=6.331E-07  Homo sapiens
  1o7c-assembly1_T  TM=8.050E-01  e=1.142E-06  Homo sapiens
  1o7b-assembly1_T  TM=7.933E-01  e=7.101E-06  Homo sapiens

Radius of gyration: 13.32 Å; Cα contacts (8 Å, |Δi|>4): 280; chains: 1; bounding box: 36×32×28 Å

GO terms:
  GO:0002693 positive regulation of cellular extravasation (P, IDA)
  GO:0005540 hyaluronic acid binding (F, IDA)
  GO:0005886 plasma membrane (C, IDA)
  GO:0005886 plasma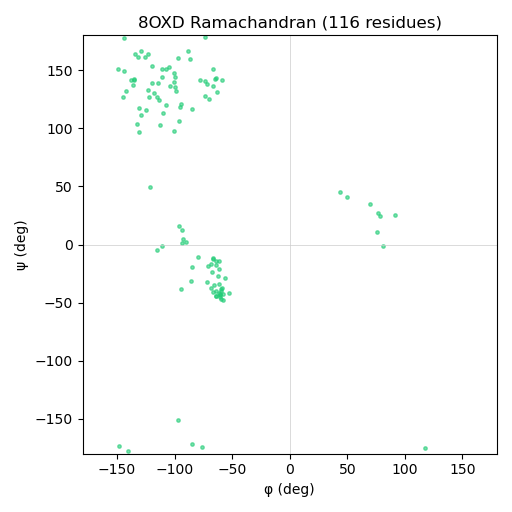 membrane (C, TAS)
  GO:0016020 membrane (C, TAS)
  GO:0009611 response to wounding (P, TAS)
  GO:0038023 signaling receptor activity (F, TAS)
  GO:0009653 anatomical structure morphogenesis (P, TAS)
  GO:0007160 cell-matrix adhesion (P, TAS)
  GO:0005886 plasma membrane (C, IMP)
  GO:0038024 cargo receptor activity (F, IMP)
  GO:0006898 receptor-mediated endocytosis (P, IMP)
  GO:0038024 cargo receptor activity (F, TAS)
  GO:1901264 carbohydrate derivative transport (P, TAS)
  GO:0005515 protein binding (F, IPI)
  GO:0070062 extracellular exosome (C, HDA)

Organism: Homo sapiens (NCBI:txid9606)

B-factor: mean 25.92, std 12.06, range [12.87, 105.45]